Protein AF-F9UK30-F1 (afdb_monomer_lite)

Secondary structure (DSSP, 8-state):
---TTTTPPP-PPPPPPP---HHHH--TTS--EE-HHHHHH--BPPPEE-TTS-EEEEBTTS-SSTTTTEEE-SSSPPPPP-SSSGGGS-EEEETTEEEE--HHHHHHHTT--HHHHHHHHHH-SS-HHHHHHHHTTSPPHHHHHHHHHHHHHHH-

Structure (mmCIF, N/CA/C/O backbone):
data_AF-F9UK30-F1
#
_entry.id   AF-F9UK30-F1
#
loop_
_atom_site.group_PDB
_atom_site.id
_atom_site.type_symbol
_atom_site.label_atom_id
_atom_site.label_alt_id
_atom_site.label_comp_id
_atom_site.label_asym_id
_atom_site.label_entity_id
_atom_site.label_seq_id
_atom_site.pdbx_PDB_ins_code
_atom_site.Cartn_x
_atom_site.Cartn_y
_atom_site.Cartn_z
_atom_site.occupancy
_atom_site.B_iso_or_equiv
_atom_site.auth_seq_id
_atom_site.auth_comp_id
_atom_site.auth_asym_id
_atom_site.auth_atom_id
_atom_site.pdbx_PDB_model_num
ATOM 1 N N . MET A 1 1 ? -4.281 5.664 34.915 1.00 53.97 1 MET A N 1
ATOM 2 C CA . MET A 1 1 ? -4.904 5.349 33.613 1.00 53.97 1 MET A CA 1
ATOM 3 C C . MET A 1 1 ? -6.395 5.571 33.790 1.00 53.97 1 MET A C 1
ATOM 5 O O . MET A 1 1 ? -6.953 4.974 34.699 1.00 53.97 1 MET A O 1
ATOM 9 N N . VAL A 1 2 ? -7.003 6.488 33.038 1.00 64.12 2 VAL A N 1
ATOM 10 C CA . VAL A 1 2 ? -8.456 6.719 33.085 1.00 64.12 2 VAL A CA 1
ATOM 11 C C . VAL A 1 2 ? -9.062 5.928 31.931 1.00 64.12 2 VAL A C 1
ATOM 13 O O . VAL A 1 2 ? -8.672 6.141 30.787 1.00 64.12 2 VAL A O 1
ATOM 16 N N . SER A 1 3 ? -9.949 4.982 32.238 1.00 79.06 3 SER A N 1
ATOM 17 C CA . SER A 1 3 ? -10.703 4.219 31.240 1.00 79.06 3 SER A CA 1
ATOM 18 C C . SER A 1 3 ? -12.109 4.797 31.146 1.00 79.06 3 SER A C 1
ATOM 20 O O . SER A 1 3 ? -12.822 4.804 32.146 1.00 79.06 3 SER A O 1
ATOM 22 N N . ILE A 1 4 ? -12.512 5.250 29.955 1.00 79.75 4 ILE A N 1
ATOM 23 C CA . ILE A 1 4 ? -13.893 5.694 29.680 1.00 79.75 4 ILE A CA 1
ATOM 24 C C . ILE A 1 4 ? -14.875 4.520 29.837 1.00 79.75 4 ILE A C 1
ATOM 26 O O . ILE A 1 4 ? -16.025 4.708 30.219 1.00 79.75 4 ILE A O 1
ATOM 30 N N . LEU A 1 5 ? -14.412 3.292 29.597 1.00 83.06 5 LEU A N 1
ATOM 31 C CA . LEU A 1 5 ? -15.255 2.100 29.643 1.00 83.06 5 LEU A CA 1
ATOM 32 C C . LEU A 1 5 ? -15.505 1.588 31.071 1.00 83.06 5 LEU A C 1
ATOM 34 O O . LEU A 1 5 ? -16.491 0.886 31.286 1.00 83.06 5 LEU A O 1
ATOM 38 N N . GLY A 1 6 ? -14.658 1.931 32.050 1.00 84.75 6 GLY A N 1
ATOM 39 C CA . GLY A 1 6 ? -14.724 1.341 33.393 1.00 84.75 6 GLY A CA 1
ATOM 40 C C . GLY A 1 6 ? -14.707 -0.192 33.323 1.00 84.75 6 GLY A C 1
ATOM 41 O O . GLY A 1 6 ? -13.788 -0.760 32.734 1.00 84.75 6 GLY A O 1
ATOM 42 N N . ASP A 1 7 ? -15.755 -0.828 33.858 1.00 85.25 7 ASP A N 1
ATOM 43 C CA . ASP A 1 7 ? -15.955 -2.287 33.846 1.00 85.25 7 ASP A CA 1
ATOM 44 C C . ASP A 1 7 ? -16.776 -2.793 32.640 1.00 85.25 7 ASP A C 1
ATOM 46 O O . ASP A 1 7 ? -17.068 -3.987 32.528 1.00 85.25 7 ASP A O 1
ATOM 50 N N . LYS A 1 8 ? -17.197 -1.906 31.726 1.00 84.88 8 LYS A N 1
ATOM 51 C CA . LYS A 1 8 ? -17.986 -2.291 30.549 1.00 84.88 8 LYS A CA 1
ATOM 52 C C . LYS A 1 8 ? -17.101 -2.984 29.512 1.00 84.88 8 LYS A C 1
ATOM 54 O O . LYS A 1 8 ? -16.005 -2.527 29.196 1.00 84.88 8 LYS A O 1
ATOM 59 N N . THR A 1 9 ? -17.620 -4.054 28.913 1.00 87.19 9 THR A N 1
ATOM 60 C CA . THR A 1 9 ? -16.993 -4.676 27.739 1.00 87.19 9 THR A CA 1
ATOM 61 C C . THR A 1 9 ? -17.321 -3.846 26.497 1.00 87.19 9 THR A C 1
ATOM 63 O O . THR A 1 9 ? -18.478 -3.479 26.285 1.00 87.19 9 THR A O 1
ATOM 66 N N . PHE A 1 10 ? -16.308 -3.531 25.686 1.00 89.94 10 PHE A N 1
ATOM 67 C CA . PHE A 1 10 ? -16.510 -2.856 24.405 1.00 89.94 10 PHE A CA 1
ATOM 68 C C . PHE A 1 10 ? -16.875 -3.874 23.331 1.00 89.94 10 PHE A C 1
ATOM 70 O O . PHE A 1 10 ? -16.088 -4.768 23.011 1.00 89.94 10 PHE A O 1
ATOM 77 N N . GLU A 1 11 ? -18.060 -3.723 22.755 1.00 91.38 11 GLU A N 1
ATOM 78 C CA . GLU A 1 11 ? -18.443 -4.494 21.583 1.00 91.38 11 GLU A CA 1
ATOM 79 C C . GLU A 1 11 ? -17.907 -3.802 20.334 1.00 91.38 11 GLU A C 1
ATOM 81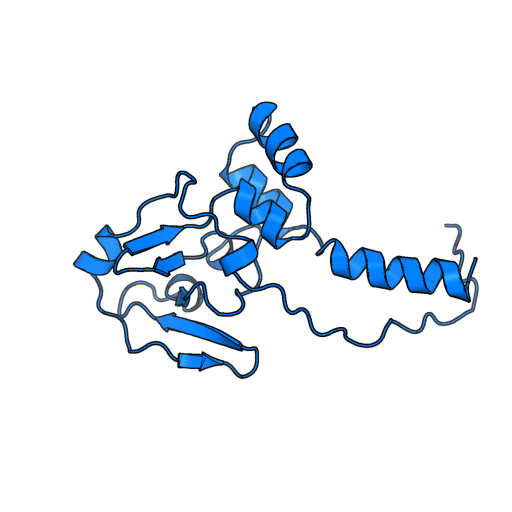 O O . GLU A 1 11 ? -18.353 -2.713 19.983 1.00 91.38 11 GLU A O 1
ATOM 86 N N . PHE A 1 12 ? -16.981 -4.432 19.616 1.00 90.88 12 PHE A N 1
ATOM 87 C CA . PHE A 1 12 ? -16.458 -3.860 18.374 1.00 90.88 12 PHE A CA 1
ATOM 88 C C . PHE A 1 12 ? -17.563 -3.675 17.317 1.00 90.88 12 PHE A C 1
ATOM 90 O O . PHE A 1 12 ? -18.558 -4.413 17.317 1.00 90.88 12 PHE A O 1
ATOM 97 N N . PRO A 1 13 ? -17.430 -2.681 16.418 1.00 91.00 13 PRO A N 1
ATOM 98 C CA . PRO A 1 13 ? -18.357 -2.526 15.306 1.00 91.00 13 PRO A CA 1
ATOM 99 C C . PRO A 1 13 ? -18.335 -3.769 14.408 1.00 91.00 13 PRO A C 1
ATOM 101 O O . PRO A 1 13 ? -17.312 -4.446 14.269 1.00 91.00 13 PRO A O 1
ATOM 104 N N . GLN A 1 14 ? -19.478 -4.068 13.789 1.00 88.31 14 GLN A N 1
ATOM 105 C CA . GLN A 1 14 ? -19.558 -5.118 12.776 1.00 88.31 14 GLN A CA 1
ATOM 106 C C . GLN A 1 14 ? -18.665 -4.767 11.585 1.00 88.31 14 GLN A C 1
ATOM 108 O O . GLN A 1 14 ? -18.430 -3.597 11.281 1.00 88.31 14 GLN A O 1
ATOM 113 N N . GLN A 1 15 ? -18.161 -5.793 10.902 1.00 83.38 15 GLN A N 1
ATOM 114 C CA . GLN A 1 15 ? -17.301 -5.591 9.746 1.00 83.38 15 GLN A CA 1
ATOM 115 C C . GLN A 1 15 ? -18.061 -4.852 8.636 1.00 83.38 15 GLN A C 1
ATOM 117 O O . GLN A 1 15 ? -18.986 -5.398 8.034 1.00 83.38 15 GLN A O 1
ATOM 122 N N . ASN A 1 16 ? -17.604 -3.646 8.307 1.00 76.12 16 ASN A N 1
ATOM 123 C CA . ASN A 1 16 ? -18.056 -2.930 7.122 1.00 76.12 16 ASN A CA 1
ATOM 124 C C . ASN A 1 16 ? -17.287 -3.432 5.895 1.00 76.12 16 ASN A C 1
ATOM 126 O O . ASN A 1 16 ? -16.064 -3.599 5.930 1.00 76.12 16 ASN A O 1
ATOM 130 N N . LYS A 1 17 ? -17.999 -3.682 4.792 1.00 72.00 17 LYS A N 1
ATOM 131 C CA . LYS A 1 17 ? -17.341 -3.886 3.499 1.00 72.00 17 LYS A CA 1
ATOM 132 C C . LYS A 1 17 ? -16.855 -2.530 3.002 1.00 72.00 17 LYS A C 1
ATOM 134 O O . LYS A 1 17 ? -17.637 -1.591 2.932 1.00 72.00 17 LYS A O 1
ATOM 139 N N . THR A 1 18 ? -15.570 -2.442 2.674 1.00 73.88 18 THR A N 1
ATOM 140 C CA . THR A 1 18 ? -15.033 -1.289 1.952 1.00 73.88 18 THR A CA 1
ATOM 141 C C . THR A 1 18 ? -15.183 -1.523 0.457 1.00 73.88 18 THR A C 1
ATOM 143 O O . THR A 1 18 ? -14.796 -2.578 -0.049 1.00 73.88 18 THR A O 1
ATOM 146 N N . ASP A 1 19 ? -15.726 -0.543 -0.255 1.00 74.75 19 ASP A N 1
ATOM 147 C CA . ASP A 1 19 ? -15.771 -0.555 -1.718 1.00 74.75 19 ASP A CA 1
ATOM 148 C C . ASP A 1 19 ? -14.551 0.142 -2.339 1.00 74.75 19 ASP A C 1
ATOM 150 O O . ASP A 1 19 ? -14.410 0.131 -3.561 1.00 74.75 19 ASP A O 1
ATOM 154 N N . LYS A 1 20 ? -13.637 0.674 -1.507 1.00 82.25 20 LYS A N 1
ATOM 155 C CA . LYS A 1 20 ? -12.450 1.426 -1.932 1.00 82.25 20 LYS A CA 1
ATOM 156 C C . LYS A 1 20 ? -11.516 0.526 -2.731 1.00 82.25 20 LYS A C 1
ATOM 158 O O . LYS A 1 20 ? -10.799 -0.322 -2.185 1.00 82.25 20 LYS A O 1
ATOM 163 N N . LYS A 1 21 ? -11.527 0.697 -4.048 1.00 88.12 21 LYS A N 1
ATOM 164 C CA . LYS A 1 21 ? -10.630 -0.028 -4.954 1.00 88.12 21 LYS A CA 1
ATOM 165 C C . LYS A 1 21 ? -9.305 0.701 -5.089 1.00 88.12 21 LYS A C 1
ATOM 167 O O . LYS A 1 21 ? -9.207 1.912 -4.909 1.00 88.12 21 LYS A O 1
ATOM 172 N N . LEU A 1 22 ? -8.275 -0.033 -5.507 1.00 93.25 22 LEU A N 1
ATOM 173 C CA . LEU A 1 22 ? -6.976 0.554 -5.837 1.00 93.25 22 LEU A CA 1
ATOM 174 C C . LEU A 1 22 ? -7.071 1.654 -6.909 1.00 93.25 22 LEU A C 1
ATOM 176 O O . LEU A 1 22 ? -6.244 2.556 -6.904 1.00 93.25 22 LEU A O 1
ATOM 180 N N . THR A 1 23 ? -8.079 1.626 -7.785 1.00 93.69 23 THR A N 1
ATOM 181 C CA . THR A 1 23 ? -8.357 2.686 -8.771 1.00 93.69 23 THR A CA 1
ATOM 182 C C . THR A 1 23 ? -8.690 4.047 -8.164 1.00 93.69 23 THR A C 1
ATOM 184 O O . THR A 1 23 ? -8.526 5.050 -8.845 1.00 93.69 23 THR A O 1
ATOM 187 N N . GLU A 1 24 ? -9.168 4.098 -6.921 1.00 92.56 24 GLU A N 1
ATOM 188 C CA . GLU A 1 24 ? -9.442 5.360 -6.216 1.00 92.56 24 GLU A CA 1
ATOM 189 C C . GLU A 1 24 ? -8.192 5.917 -5.523 1.00 92.56 24 GLU A C 1
ATOM 191 O O . GLU A 1 24 ? -8.133 7.097 -5.193 1.00 92.56 24 GLU A O 1
ATOM 196 N N . ILE A 1 25 ? -7.186 5.065 -5.303 1.00 94.12 25 ILE A N 1
ATOM 197 C CA . ILE A 1 25 ? -5.957 5.399 -4.576 1.00 94.12 25 ILE A CA 1
ATOM 198 C C . ILE A 1 25 ? -4.812 5.692 -5.548 1.00 94.12 25 ILE A C 1
ATOM 200 O O . ILE A 1 25 ? -4.063 6.646 -5.357 1.00 94.12 25 ILE A O 1
ATOM 204 N N . ILE A 1 26 ? -4.667 4.864 -6.583 1.00 95.44 26 ILE A N 1
ATOM 205 C CA . ILE A 1 26 ? -3.578 4.946 -7.553 1.00 95.44 26 ILE A CA 1
ATOM 206 C C . ILE A 1 26 ? -3.936 5.965 -8.624 1.00 95.44 26 ILE A C 1
ATOM 208 O O . ILE A 1 26 ? -4.854 5.756 -9.420 1.00 95.44 26 ILE A O 1
ATOM 212 N N . ASN A 1 27 ? -3.156 7.038 -8.695 1.00 95.00 27 ASN A N 1
ATOM 213 C CA . ASN A 1 27 ? -3.326 8.072 -9.703 1.00 95.00 27 ASN A CA 1
ATOM 214 C C . ASN A 1 27 ? -2.218 7.952 -10.745 1.00 95.00 27 ASN A C 1
ATOM 216 O O . ASN A 1 27 ? -1.084 8.351 -10.503 1.00 95.00 27 ASN A O 1
ATOM 220 N N . LEU A 1 28 ? -2.567 7.453 -11.932 1.00 93.31 28 LEU A N 1
ATOM 221 C CA . LEU A 1 28 ? -1.628 7.219 -13.037 1.00 93.31 28 LEU A CA 1
ATOM 222 C C . LEU A 1 28 ? -0.961 8.494 -13.587 1.00 93.31 28 LEU A C 1
ATOM 224 O O . LEU A 1 28 ? -0.037 8.386 -14.385 1.00 93.31 28 LEU A O 1
ATOM 228 N N . ASN A 1 29 ? -1.410 9.685 -13.178 1.00 93.06 29 ASN A N 1
ATOM 229 C CA . ASN A 1 29 ? -0.749 10.950 -13.512 1.00 93.06 29 ASN A CA 1
ATOM 230 C C . ASN A 1 29 ? 0.388 11.307 -12.540 1.00 93.06 29 ASN A C 1
ATOM 232 O O . ASN A 1 29 ? 1.096 12.288 -12.765 1.00 93.06 29 ASN A O 1
ATOM 236 N N . TYR A 1 30 ? 0.540 10.577 -11.432 1.00 93.19 30 TYR A N 1
ATOM 237 C CA . TYR A 1 30 ? 1.667 10.756 -10.526 1.00 93.19 30 TYR A CA 1
ATOM 238 C C . TYR A 1 30 ? 2.931 10.110 -11.078 1.00 93.19 30 TYR A C 1
ATOM 240 O O . TYR A 1 30 ? 2.894 9.180 -11.876 1.00 93.19 30 TYR A O 1
ATOM 248 N N . GLU A 1 31 ? 4.073 10.617 -10.624 1.00 92.69 31 GLU A N 1
ATOM 249 C CA . GLU A 1 31 ? 5.342 9.958 -10.876 1.00 92.69 31 GLU A CA 1
ATOM 250 C C . GLU A 1 31 ? 5.409 8.672 -10.042 1.00 92.69 31 GLU A C 1
ATOM 252 O O . GLU A 1 31 ? 5.273 8.692 -8.811 1.00 92.69 31 GLU A O 1
ATOM 257 N N . HIS A 1 32 ? 5.618 7.550 -10.726 1.00 95.88 32 HIS A N 1
ATOM 258 C CA . HIS A 1 32 ? 5.860 6.253 -10.109 1.00 95.88 32 HIS A CA 1
ATOM 259 C C . HIS A 1 32 ? 7.248 5.751 -10.453 1.00 95.88 32 HIS A C 1
ATOM 261 O O . HIS A 1 32 ? 7.794 6.012 -11.526 1.00 95.88 32 HIS A O 1
ATOM 267 N N . LYS A 1 33 ? 7.793 4.923 -9.565 1.00 95.75 33 LYS A N 1
ATOM 268 C CA . LYS A 1 33 ? 9.007 4.177 -9.869 1.00 95.75 33 LYS A CA 1
ATOM 269 C C . LYS A 1 33 ? 8.709 3.117 -10.932 1.00 95.75 33 LYS A C 1
ATOM 271 O O . LYS A 1 33 ? 8.011 2.144 -10.637 1.00 95.75 33 LYS A O 1
ATOM 276 N N . ASP A 1 34 ? 9.286 3.281 -12.120 1.00 96.88 34 ASP A N 1
ATOM 277 C CA . ASP A 1 34 ? 9.221 2.303 -13.212 1.00 96.88 34 ASP A CA 1
ATOM 278 C C . ASP A 1 34 ? 9.949 0.999 -12.832 1.00 96.88 34 ASP A C 1
ATOM 280 O O . ASP A 1 34 ? 11.098 1.000 -12.375 1.00 96.88 34 ASP A O 1
ATOM 284 N N . LEU A 1 35 ? 9.266 -0.131 -13.019 1.00 97.81 35 LEU A N 1
ATOM 285 C CA . LEU A 1 35 ? 9.758 -1.484 -12.780 1.00 97.81 35 LEU A CA 1
ATOM 286 C C . LEU A 1 35 ? 9.672 -2.383 -14.025 1.00 97.81 35 LEU A C 1
ATOM 288 O O . LEU A 1 35 ? 9.817 -3.602 -13.918 1.00 97.81 35 LEU A O 1
ATOM 292 N N . ASN A 1 36 ? 9.489 -1.819 -15.218 1.00 97.62 36 ASN A N 1
ATOM 293 C CA . ASN A 1 36 ? 9.374 -2.545 -16.486 1.00 97.62 36 ASN A CA 1
ATOM 294 C C . ASN A 1 36 ? 10.592 -3.419 -16.810 1.00 97.62 36 ASN A C 1
ATOM 296 O O . ASN A 1 36 ? 10.475 -4.414 -17.528 1.00 97.62 36 ASN A O 1
ATOM 300 N N . TYR A 1 37 ? 11.764 -3.113 -16.247 1.00 97.12 37 TYR A N 1
ATOM 301 C CA . TYR A 1 37 ? 12.935 -3.989 -16.340 1.00 97.12 37 TYR A CA 1
ATOM 302 C C . TYR A 1 37 ? 12.664 -5.403 -15.787 1.00 97.12 37 TYR A C 1
ATOM 304 O O . TYR A 1 37 ? 13.277 -6.363 -16.250 1.00 97.12 37 TYR A O 1
ATOM 312 N N . LEU A 1 38 ? 11.733 -5.553 -14.835 1.00 97.19 38 LEU A N 1
ATOM 313 C CA . LEU A 1 38 ? 11.306 -6.857 -14.325 1.00 97.19 38 LEU A CA 1
ATOM 314 C C . LEU A 1 38 ? 10.513 -7.634 -15.373 1.00 97.19 38 LEU A C 1
ATOM 316 O O . LEU A 1 38 ? 10.758 -8.823 -15.535 1.00 97.19 38 LEU A O 1
ATOM 320 N N . LEU A 1 39 ? 9.628 -6.973 -16.124 1.00 96.69 39 LEU A N 1
ATOM 321 C CA . LEU A 1 39 ? 8.845 -7.615 -17.187 1.00 96.69 39 LEU A CA 1
ATOM 322 C C . LEU A 1 39 ? 9.724 -8.084 -18.355 1.00 96.69 39 LEU A C 1
ATOM 324 O O . LEU A 1 39 ? 9.408 -9.069 -19.010 1.00 96.69 39 LEU A O 1
ATOM 328 N N . LYS A 1 40 ? 10.854 -7.405 -18.595 1.00 96.44 40 LYS A N 1
ATOM 329 C CA . LYS A 1 40 ? 11.852 -7.828 -19.593 1.00 96.44 40 LYS A CA 1
ATOM 330 C C . LYS A 1 40 ? 12.628 -9.077 -19.169 1.00 96.44 40 LYS A C 1
ATOM 332 O O . LYS A 1 40 ? 13.164 -9.773 -20.024 1.00 96.44 40 LYS A O 1
ATOM 337 N N . LYS A 1 41 ? 12.739 -9.327 -17.860 1.00 97.38 41 LYS A N 1
ATOM 338 C CA . LYS A 1 41 ? 13.587 -10.384 -17.290 1.00 97.38 41 LYS A CA 1
ATOM 339 C C . LYS A 1 41 ? 12.801 -11.602 -16.802 1.00 97.38 41 LYS A C 1
ATOM 341 O O . LYS A 1 41 ? 13.342 -12.703 -16.814 1.00 97.38 41 LYS A O 1
ATOM 346 N N . TYR A 1 42 ? 11.563 -11.413 -16.357 1.00 97.50 42 TYR A N 1
ATOM 347 C CA . TYR A 1 42 ? 10.767 -12.448 -15.707 1.00 97.50 42 TYR A CA 1
ATOM 348 C C . TYR A 1 42 ? 9.394 -12.570 -16.368 1.00 97.50 42 TYR A C 1
ATOM 350 O O . TYR A 1 42 ? 8.711 -11.571 -16.597 1.00 97.50 42 TYR A O 1
ATOM 358 N N . SER A 1 43 ? 8.972 -13.808 -16.625 1.00 96.88 43 SER A N 1
ATOM 359 C CA . SER A 1 43 ? 7.590 -14.133 -16.977 1.00 96.88 43 SER A CA 1
ATOM 360 C C . SER A 1 43 ? 6.686 -14.033 -15.748 1.00 96.88 43 SER A C 1
ATOM 362 O O . SER A 1 43 ? 7.140 -14.058 -14.602 1.00 96.88 43 SER A O 1
ATOM 364 N N . PHE A 1 44 ? 5.380 -13.941 -15.971 1.00 97.12 44 PHE A N 1
ATOM 365 C CA . PHE A 1 44 ? 4.383 -14.079 -14.916 1.00 97.12 44 PHE A CA 1
ATOM 366 C C . PHE A 1 44 ? 3.188 -14.872 -15.428 1.00 97.12 44 PHE A C 1
ATOM 368 O O . PHE A 1 44 ? 2.878 -14.881 -16.619 1.00 97.12 44 PHE A O 1
ATOM 375 N N . LYS A 1 45 ? 2.511 -15.549 -14.505 1.00 93.94 45 LYS A N 1
ATOM 376 C CA . LYS A 1 45 ? 1.313 -16.338 -14.808 1.00 93.94 45 LYS A CA 1
ATOM 377 C C . LYS A 1 45 ? 0.110 -15.437 -15.115 1.00 93.94 45 LYS A C 1
ATOM 379 O O . LYS A 1 45 ? 0.131 -14.253 -14.774 1.00 93.94 45 LYS A O 1
ATOM 384 N N . PRO A 1 46 ? -0.982 -15.965 -15.685 1.00 97.00 46 PRO A N 1
ATOM 385 C CA . PRO A 1 46 ? -2.240 -15.229 -15.738 1.00 97.00 46 PRO A CA 1
ATOM 386 C C . PRO A 1 46 ? -2.656 -14.714 -14.352 1.00 97.00 46 PRO A C 1
ATOM 388 O O . PRO A 1 46 ? -2.410 -15.360 -13.330 1.00 97.00 46 PRO A O 1
ATOM 391 N N . PHE A 1 47 ? -3.263 -13.528 -14.320 1.00 98.06 47 PHE A N 1
ATOM 392 C CA . PHE A 1 47 ? -3.815 -12.971 -13.087 1.00 98.06 47 PHE A CA 1
ATOM 393 C C . PHE A 1 47 ? -4.972 -13.834 -12.585 1.00 98.06 47 PHE A C 1
ATOM 395 O O . PHE A 1 47 ? -5.769 -14.333 -13.376 1.00 98.06 47 PHE A O 1
ATOM 402 N N . TYR A 1 48 ? -5.076 -13.962 -11.267 1.00 97.19 48 TYR A N 1
ATOM 403 C CA . TYR A 1 48 ? -6.196 -14.611 -10.596 1.00 97.19 48 TYR A CA 1
ATOM 404 C C . TYR A 1 48 ? -6.707 -13.734 -9.453 1.00 97.19 48 TYR A C 1
ATOM 406 O O . TYR A 1 48 ? -5.982 -12.885 -8.924 1.00 97.19 48 TYR A O 1
ATOM 414 N N . GLU A 1 49 ? -7.960 -13.951 -9.068 1.00 97.50 49 GLU A N 1
ATOM 415 C CA . GLU A 1 49 ? -8.604 -13.249 -7.964 1.00 97.50 49 GLU A CA 1
ATOM 416 C C . GLU A 1 49 ? -8.635 -14.133 -6.713 1.00 97.50 49 GLU A C 1
ATOM 418 O O . GLU A 1 49 ? -8.911 -15.331 -6.770 1.00 97.50 49 GLU A O 1
ATOM 423 N N . THR A 1 50 ? -8.291 -13.552 -5.568 1.00 95.88 50 THR A N 1
ATOM 424 C CA . THR A 1 50 ? -8.385 -14.235 -4.271 1.00 95.88 50 THR A CA 1
ATOM 425 C C . THR A 1 50 ? -9.797 -14.126 -3.696 1.00 95.88 50 THR A C 1
ATOM 427 O O . THR A 1 50 ? -10.551 -13.232 -4.062 1.00 95.88 50 THR A O 1
ATOM 430 N N . LYS A 1 51 ? -10.121 -14.941 -2.683 1.00 93.56 51 LYS A N 1
ATOM 431 C CA . LYS A 1 51 ? -11.385 -14.831 -1.925 1.00 93.56 51 LYS A CA 1
ATOM 432 C C . LYS A 1 51 ? -11.657 -13.444 -1.314 1.00 93.56 51 LYS A C 1
ATOM 434 O O . LYS A 1 51 ? -12.796 -13.142 -0.992 1.00 93.56 51 LYS A O 1
ATOM 439 N N . ASN A 1 52 ? -10.614 -12.628 -1.143 1.00 90.31 52 ASN A N 1
ATOM 440 C CA . ASN A 1 52 ? -10.700 -11.277 -0.591 1.00 90.31 52 ASN A CA 1
ATOM 441 C C . ASN A 1 52 ? -10.719 -10.200 -1.694 1.00 90.31 52 ASN A C 1
ATOM 443 O O . ASN A 1 52 ? -10.415 -9.054 -1.399 1.00 90.31 52 ASN A O 1
ATOM 447 N N . GLY A 1 53 ? -10.954 -10.550 -2.966 1.00 92.88 53 GLY A N 1
ATOM 448 C CA . GLY A 1 53 ? -11.046 -9.596 -4.084 1.00 92.88 53 GLY A CA 1
ATOM 449 C C . GLY A 1 53 ? -9.717 -8.964 -4.533 1.00 92.88 53 GLY A C 1
ATOM 450 O O . GLY A 1 53 ? -9.699 -8.025 -5.328 1.00 92.88 53 GLY A O 1
ATOM 451 N N . ILE A 1 54 ? -8.577 -9.459 -4.036 1.00 95.62 54 ILE A N 1
ATOM 452 C CA . ILE A 1 54 ? -7.249 -9.057 -4.528 1.00 95.62 54 ILE A CA 1
ATOM 453 C C . ILE A 1 54 ? -6.969 -9.785 -5.844 1.00 95.62 54 ILE A C 1
ATOM 455 O O . ILE A 1 54 ? -6.920 -11.019 -5.858 1.00 95.62 54 ILE A O 1
ATOM 459 N N . LYS A 1 55 ? -6.712 -9.028 -6.915 1.00 97.25 55 LYS A N 1
ATOM 460 C CA . LYS A 1 55 ? -6.323 -9.537 -8.239 1.00 97.25 55 LYS A CA 1
ATOM 461 C C . LYS A 1 55 ? -4.807 -9.487 -8.395 1.00 97.25 55 LYS A C 1
ATOM 463 O O . LYS A 1 55 ? -4.220 -8.405 -8.442 1.00 97.25 55 LYS A O 1
ATOM 468 N N . LYS A 1 56 ? -4.150 -10.646 -8.467 1.00 97.44 56 LYS A N 1
ATOM 469 C CA . LYS A 1 56 ? -2.681 -10.729 -8.460 1.00 97.44 56 LYS A CA 1
ATOM 470 C C . LYS A 1 56 ? -2.119 -11.807 -9.377 1.00 97.44 56 LYS A C 1
ATOM 472 O O . LYS A 1 56 ? -2.801 -12.758 -9.742 1.00 97.44 56 LYS A O 1
ATOM 477 N N . SER A 1 57 ? -0.848 -11.650 -9.719 1.00 97.69 57 SER A N 1
ATOM 478 C CA . SER A 1 57 ? -0.010 -12.661 -10.361 1.00 97.69 57 SER A CA 1
ATOM 479 C C . SER A 1 57 ? 1.369 -12.683 -9.702 1.00 97.69 57 SER A C 1
ATOM 481 O O . SER A 1 57 ? 1.673 -11.839 -8.860 1.00 97.69 57 SER A O 1
ATOM 483 N N . LYS A 1 58 ? 2.198 -13.667 -10.046 1.00 96.81 58 LYS A N 1
ATOM 484 C CA . LYS A 1 58 ? 3.544 -13.859 -9.509 1.00 96.81 58 LYS A CA 1
ATOM 485 C C . LYS A 1 58 ? 4.570 -13.818 -10.640 1.00 96.81 58 LYS A C 1
ATOM 487 O O . LYS A 1 58 ? 4.425 -14.566 -11.605 1.00 96.81 58 LYS A O 1
ATOM 492 N N . LEU A 1 59 ? 5.606 -12.995 -10.477 1.00 97.56 59 LEU A N 1
ATOM 493 C CA . LEU A 1 59 ? 6.814 -13.031 -11.302 1.00 97.56 59 LEU A CA 1
ATOM 494 C C . LEU A 1 59 ? 7.559 -14.344 -11.034 1.00 97.56 59 LEU A C 1
ATOM 496 O O . LEU A 1 59 ? 7.927 -14.650 -9.894 1.00 97.56 59 LEU A O 1
ATOM 500 N N . GLU A 1 60 ? 7.767 -15.136 -12.075 1.00 97.00 60 GLU A N 1
ATOM 501 C CA . GLU A 1 60 ? 8.450 -16.421 -11.984 1.00 97.00 60 GLU A CA 1
ATOM 502 C C . GLU A 1 60 ? 9.959 -16.214 -11.824 1.00 97.00 60 GLU A C 1
ATOM 504 O O . GLU A 1 60 ? 10.554 -15.353 -12.468 1.00 97.00 60 GLU A O 1
ATOM 509 N N . ASN A 1 61 ? 10.585 -16.991 -10.933 1.00 95.06 61 ASN A N 1
ATOM 510 C CA . ASN A 1 61 ? 12.031 -16.958 -10.663 1.00 95.06 61 ASN A CA 1
ATOM 511 C C . ASN A 1 61 ? 12.607 -15.581 -10.271 1.00 95.06 61 ASN A C 1
ATOM 513 O O . ASN A 1 61 ? 13.815 -15.371 -10.350 1.00 95.06 61 ASN A O 1
ATOM 517 N N . TYR A 1 62 ? 11.766 -14.647 -9.820 1.00 95.81 62 TYR A N 1
ATOM 518 C CA . TYR A 1 62 ? 12.213 -13.315 -9.409 1.00 95.81 62 TYR A CA 1
ATOM 519 C C . TYR A 1 62 ? 12.796 -13.279 -7.988 1.00 95.81 62 TYR A C 1
ATOM 521 O O . TYR A 1 62 ? 13.830 -12.656 -7.760 1.00 95.81 62 TYR A O 1
ATOM 529 N N . SER A 1 63 ? 12.142 -13.935 -7.027 1.00 94.69 63 SER A N 1
ATOM 530 C CA . SER A 1 63 ? 12.579 -13.978 -5.627 1.00 94.69 63 SER A CA 1
ATOM 531 C C . SER A 1 63 ? 12.105 -15.262 -4.951 1.00 94.69 63 SER A C 1
ATOM 533 O O . SER A 1 63 ? 11.006 -15.749 -5.229 1.00 94.69 63 SER A O 1
ATOM 535 N N . SER A 1 64 ? 12.915 -15.789 -4.030 1.00 93.12 64 SER A N 1
ATOM 536 C CA . SER A 1 64 ? 12.514 -16.870 -3.119 1.00 93.12 64 SER A CA 1
ATOM 537 C C . SER A 1 64 ? 11.523 -16.392 -2.051 1.00 93.12 64 SER A C 1
ATOM 539 O O . SER A 1 64 ? 10.788 -17.196 -1.479 1.00 93.12 64 SER A O 1
ATOM 541 N N . PHE A 1 65 ? 11.445 -15.079 -1.809 1.00 93.38 65 PHE A N 1
ATOM 542 C CA . PHE A 1 65 ? 10.483 -14.489 -0.889 1.00 93.38 65 PHE A CA 1
ATOM 543 C C . PHE A 1 65 ? 9.147 -14.250 -1.599 1.00 93.38 65 PHE A C 1
ATOM 545 O O . PHE A 1 65 ? 8.995 -13.316 -2.386 1.00 93.38 65 PHE A O 1
ATOM 552 N N . ASN A 1 66 ? 8.161 -15.108 -1.326 1.00 91.69 66 ASN A N 1
ATOM 553 C CA . ASN A 1 66 ? 6.912 -15.174 -2.094 1.00 91.69 66 ASN A CA 1
ATOM 554 C C . ASN A 1 66 ? 6.180 -13.833 -2.244 1.00 91.69 66 ASN A C 1
ATOM 556 O O . ASN A 1 66 ? 5.703 -13.536 -3.338 1.00 91.69 66 ASN A O 1
ATOM 560 N N . SER A 1 67 ? 6.084 -13.032 -1.179 1.00 92.62 67 SER A N 1
ATOM 561 C CA . SER A 1 67 ? 5.382 -11.744 -1.224 1.00 92.62 67 SER A CA 1
ATOM 562 C C . SER A 1 67 ? 6.109 -10.688 -2.052 1.00 92.62 67 SER A C 1
ATOM 564 O O . SER A 1 67 ? 5.454 -9.835 -2.644 1.00 92.62 67 SER A O 1
ATOM 566 N N . GLU A 1 68 ? 7.438 -10.784 -2.179 1.00 96.19 68 GLU A N 1
ATOM 567 C CA . GLU A 1 68 ? 8.212 -9.900 -3.057 1.00 96.19 68 GLU A CA 1
ATOM 568 C C . GLU A 1 68 ? 7.838 -10.135 -4.517 1.00 96.19 68 GLU A C 1
ATOM 570 O O . GLU A 1 68 ? 7.840 -9.195 -5.299 1.00 96.19 68 GLU A O 1
ATOM 575 N N . ALA A 1 69 ? 7.464 -11.362 -4.885 1.00 96.94 69 ALA A N 1
ATOM 576 C CA . ALA A 1 69 ? 7.205 -11.723 -6.271 1.00 96.94 69 ALA A CA 1
ATOM 577 C C . ALA A 1 69 ? 5.799 -11.424 -6.785 1.00 96.94 69 ALA A C 1
ATOM 579 O O . ALA A 1 69 ? 5.553 -11.605 -7.978 1.00 96.94 69 ALA A O 1
ATOM 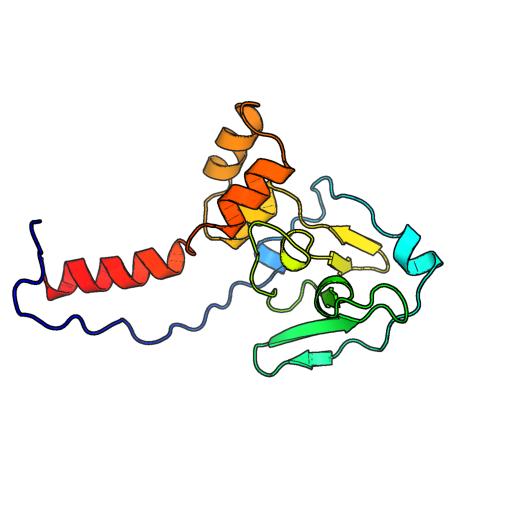580 N N . TYR A 1 70 ? 4.882 -10.963 -5.934 1.00 97.50 70 TYR A N 1
ATOM 581 C CA . TYR A 1 70 ? 3.541 -10.626 -6.393 1.00 97.50 70 TYR A CA 1
ATOM 582 C C . TYR A 1 70 ? 3.487 -9.271 -7.101 1.00 97.50 70 TYR A C 1
ATOM 584 O O . TYR A 1 70 ? 4.115 -8.294 -6.687 1.00 97.50 70 TYR A O 1
ATOM 592 N N . ILE A 1 71 ? 2.674 -9.236 -8.150 1.00 97.94 71 ILE A N 1
ATOM 593 C CA . ILE A 1 71 ? 2.235 -8.042 -8.867 1.00 97.94 71 ILE A CA 1
ATOM 594 C C . ILE A 1 71 ? 0.706 -8.002 -8.834 1.00 97.94 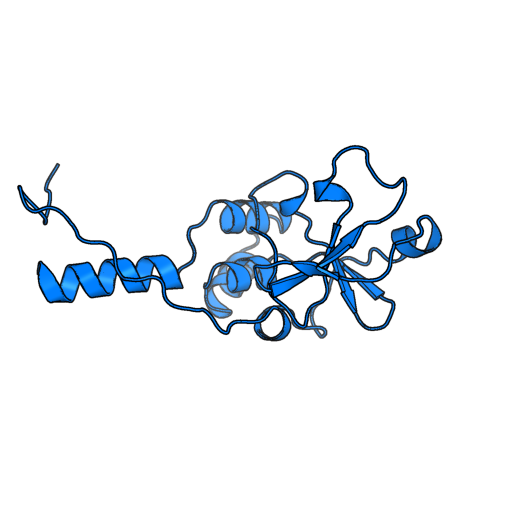71 ILE A C 1
ATOM 596 O O . ILE A 1 71 ? 0.054 -9.047 -8.885 1.00 97.94 71 ILE A O 1
ATOM 600 N N . TYR A 1 72 ? 0.131 -6.810 -8.737 1.00 97.94 72 TYR A N 1
ATOM 601 C CA . TYR A 1 72 ? -1.295 -6.615 -8.478 1.00 97.94 72 TYR A CA 1
ATOM 602 C C . TYR A 1 72 ? -1.950 -5.816 -9.603 1.00 97.94 72 TYR A C 1
ATOM 604 O O . TYR A 1 72 ? -1.323 -4.935 -10.191 1.00 97.94 72 TYR A O 1
ATOM 612 N N . LYS A 1 73 ? -3.211 -6.116 -9.911 1.00 97.00 73 LYS A N 1
ATOM 613 C CA . LYS A 1 73 ? -4.036 -5.247 -10.756 1.00 97.00 73 LYS A CA 1
ATOM 614 C C . LYS A 1 73 ? -4.669 -4.151 -9.905 1.00 97.00 73 LYS A C 1
ATOM 616 O O . LYS A 1 73 ? -4.945 -4.363 -8.729 1.00 97.00 73 LYS A O 1
ATOM 621 N N . ILE A 1 74 ? -4.927 -3.005 -10.525 1.00 95.69 74 ILE A N 1
ATOM 622 C CA . ILE A 1 74 ? -5.520 -1.841 -9.853 1.00 95.69 74 ILE A CA 1
ATOM 623 C C . ILE A 1 74 ? -7.059 -1.887 -9.794 1.00 95.69 74 ILE A C 1
ATOM 625 O O . ILE A 1 74 ? -7.674 -1.097 -9.096 1.00 95.69 74 ILE A O 1
ATOM 629 N N . ASP A 1 75 ? -7.707 -2.815 -10.501 1.00 93.38 75 ASP A N 1
ATOM 630 C CA . ASP A 1 75 ? -9.171 -2.971 -10.558 1.00 93.38 75 ASP A CA 1
ATOM 631 C C . ASP A 1 75 ? -9.725 -3.928 -9.479 1.00 93.38 75 ASP A C 1
ATOM 633 O O . ASP A 1 75 ? -10.805 -4.511 -9.633 1.00 93.38 75 ASP A O 1
ATOM 637 N N . GLY A 1 76 ? -8.968 -4.121 -8.398 1.00 92.31 76 GLY A N 1
ATOM 638 C CA . GLY A 1 76 ? -9.334 -4.914 -7.226 1.00 92.31 76 GLY A CA 1
ATOM 639 C C . GLY A 1 76 ? -8.784 -4.294 -5.941 1.00 92.31 76 GLY A C 1
ATOM 640 O O . GLY A 1 76 ? -8.349 -3.139 -5.935 1.00 92.31 76 GLY A O 1
ATOM 641 N N . TYR A 1 77 ? -8.790 -5.065 -4.855 1.00 93.81 77 TYR A N 1
ATOM 642 C CA . TYR A 1 77 ? -8.176 -4.645 -3.593 1.00 93.81 77 TYR A CA 1
ATOM 643 C C . TYR A 1 77 ? -6.663 -4.886 -3.588 1.00 93.81 77 TYR A C 1
ATOM 645 O O . TYR A 1 77 ? -6.151 -5.767 -4.286 1.00 93.81 77 TYR A O 1
ATOM 653 N N . GLY A 1 78 ? -5.944 -4.118 -2.771 1.00 92.75 78 GLY A N 1
ATOM 654 C CA . GLY A 1 78 ? -4.518 -4.321 -2.535 1.00 92.75 78 GLY A CA 1
ATOM 655 C C . GLY A 1 78 ? -4.233 -5.252 -1.348 1.00 92.75 78 GLY A C 1
ATOM 656 O O . GLY A 1 78 ? -5.114 -5.538 -0.536 1.00 92.75 78 GLY A O 1
ATOM 657 N N . PRO A 1 79 ? -2.996 -5.759 -1.224 1.00 95.00 79 PRO A N 1
ATOM 658 C CA . PRO A 1 79 ? -2.537 -6.444 -0.016 1.00 95.00 79 PRO A CA 1
ATOM 659 C C . PRO A 1 79 ? -2.261 -5.446 1.122 1.00 95.00 79 PRO A C 1
ATOM 661 O O . PRO A 1 79 ? -2.156 -4.245 0.902 1.00 95.00 79 PRO A O 1
ATOM 664 N N . THR A 1 80 ? -2.045 -5.928 2.343 1.00 95.38 80 THR A N 1
ATOM 665 C CA . THR A 1 80 ? -1.596 -5.072 3.454 1.00 95.38 80 THR A CA 1
ATOM 666 C C . THR A 1 80 ? -0.294 -4.350 3.103 1.00 95.38 80 THR A C 1
ATOM 668 O O . THR A 1 80 ? 0.679 -5.011 2.733 1.00 95.38 80 THR A O 1
ATOM 671 N N . LEU A 1 81 ? -0.271 -3.023 3.253 1.00 97.12 81 LEU A N 1
ATOM 672 C CA . LEU A 1 81 ? 0.945 -2.214 3.206 1.00 97.12 81 LEU A CA 1
ATOM 673 C C . LEU A 1 81 ? 1.733 -2.444 4.498 1.00 97.12 81 LEU A C 1
ATOM 675 O O . LEU A 1 81 ? 1.175 -2.349 5.585 1.00 97.12 81 LEU A O 1
ATOM 679 N N . THR A 1 82 ? 3.021 -2.752 4.388 1.00 97.00 82 THR A N 1
ATOM 680 C CA . THR A 1 82 ? 3.889 -2.934 5.558 1.00 97.00 82 THR A CA 1
ATOM 681 C C . THR A 1 82 ? 4.930 -1.833 5.616 1.00 97.00 82 THR A C 1
ATOM 683 O O . THR A 1 82 ? 5.365 -1.319 4.587 1.00 97.00 82 THR A O 1
ATOM 686 N N . ALA A 1 83 ? 5.385 -1.500 6.822 1.00 95.62 83 ALA A N 1
ATOM 687 C CA . ALA A 1 83 ? 6.413 -0.481 7.011 1.00 95.62 83 ALA A CA 1
ATOM 688 C C . ALA A 1 83 ? 7.737 -0.810 6.300 1.00 95.62 83 ALA A C 1
ATOM 690 O O . ALA A 1 83 ? 8.460 0.075 5.847 1.00 95.62 83 ALA A O 1
ATOM 691 N N . SER A 1 84 ? 8.070 -2.096 6.196 1.00 94.94 84 SER A N 1
ATOM 692 C CA . SER A 1 84 ? 9.282 -2.586 5.540 1.00 94.94 84 SER A CA 1
ATOM 693 C C . SER A 1 84 ? 9.039 -3.939 4.864 1.00 94.94 84 SER A C 1
ATOM 695 O O . SER A 1 84 ? 7.936 -4.488 4.905 1.00 94.94 84 SER A O 1
ATOM 697 N N . GLY A 1 85 ? 10.066 -4.493 4.216 1.00 93.94 85 GLY A N 1
ATOM 698 C CA . GLY A 1 85 ? 9.968 -5.786 3.536 1.00 93.94 85 GLY A CA 1
ATOM 699 C C . GLY A 1 85 ? 9.220 -5.705 2.205 1.00 93.94 85 GLY A C 1
ATOM 700 O O . GLY A 1 85 ? 9.138 -4.643 1.596 1.00 93.94 85 GLY A O 1
ATOM 701 N N . ALA A 1 86 ? 8.738 -6.841 1.706 1.00 94.06 86 ALA A N 1
ATOM 702 C CA . ALA A 1 86 ? 8.159 -6.935 0.364 1.00 94.06 86 ALA A CA 1
ATOM 703 C C . ALA A 1 86 ? 6.915 -6.073 0.157 1.00 94.06 86 ALA A C 1
ATOM 705 O O . ALA A 1 86 ? 6.755 -5.431 -0.881 1.00 94.06 86 ALA A O 1
ATOM 706 N N . ASN A 1 87 ? 6.050 -6.032 1.166 1.00 95.75 87 ASN A N 1
ATOM 707 C CA . ASN A 1 87 ? 4.786 -5.326 1.078 1.00 95.75 87 ASN A CA 1
ATOM 708 C C . ASN A 1 87 ? 4.918 -3.808 1.283 1.00 95.75 87 ASN A C 1
ATOM 710 O O . ASN A 1 87 ? 3.938 -3.102 1.096 1.00 95.75 87 ASN A O 1
ATOM 714 N N . SER A 1 88 ? 6.121 -3.291 1.565 1.00 95.94 88 SER A N 1
ATOM 715 C CA . SER A 1 88 ? 6.422 -1.855 1.463 1.00 95.94 88 SER A CA 1
ATOM 716 C C . SER A 1 88 ? 6.747 -1.427 0.021 1.00 95.94 88 SER A C 1
ATOM 718 O O . SER A 1 88 ? 6.999 -0.256 -0.241 1.00 95.94 88 SER A O 1
ATOM 720 N N . ARG A 1 89 ? 6.825 -2.386 -0.915 1.00 95.62 89 ARG A N 1
ATOM 721 C CA . ARG A 1 89 ? 7.121 -2.200 -2.346 1.00 95.62 89 ARG A CA 1
ATOM 722 C C . ARG A 1 89 ? 6.046 -2.888 -3.178 1.00 95.62 89 ARG A C 1
ATOM 724 O O . ARG A 1 89 ? 6.326 -3.826 -3.934 1.00 95.62 89 ARG A O 1
ATOM 731 N N . LEU A 1 90 ? 4.800 -2.463 -2.984 1.00 97.50 90 LEU A N 1
ATOM 732 C CA . LEU A 1 90 ? 3.676 -2.982 -3.758 1.00 97.50 90 LEU A CA 1
ATOM 733 C C . LEU A 1 90 ? 3.856 -2.625 -5.233 1.00 97.50 90 LEU A C 1
ATOM 735 O O . LEU A 1 90 ? 4.145 -1.479 -5.568 1.00 97.50 90 LEU A O 1
ATOM 739 N N . LYS A 1 91 ? 3.731 -3.643 -6.089 1.00 97.88 91 LYS A N 1
ATOM 740 C CA . LYS A 1 91 ? 3.987 -3.575 -7.530 1.00 97.88 91 LYS A CA 1
ATOM 741 C C . LYS A 1 91 ? 2.674 -3.703 -8.282 1.00 97.88 91 LYS A C 1
ATOM 743 O O . LYS A 1 91 ? 2.001 -4.726 -8.153 1.00 97.88 91 LYS A O 1
ATOM 748 N N . PHE A 1 92 ? 2.333 -2.703 -9.077 1.00 97.94 92 PHE A N 1
ATOM 749 C CA . PHE A 1 92 ? 1.079 -2.644 -9.811 1.00 97.94 92 PHE A CA 1
ATOM 750 C C . PHE A 1 92 ? 1.312 -2.786 -11.307 1.00 97.94 92 PHE A C 1
ATOM 752 O O . PHE A 1 92 ? 2.210 -2.165 -11.868 1.00 97.94 92 PHE A O 1
ATOM 759 N N . PHE A 1 93 ? 0.505 -3.638 -11.937 1.00 97.56 93 PHE A N 1
ATOM 760 C CA . PHE A 1 93 ? 0.544 -3.912 -13.365 1.00 97.56 93 PHE A CA 1
ATOM 761 C C . PHE A 1 93 ? -0.683 -3.308 -14.051 1.00 97.56 93 PHE A C 1
ATOM 763 O O . PHE A 1 93 ? -1.817 -3.741 -13.815 1.00 97.56 93 PHE A O 1
ATOM 770 N N . HIS A 1 94 ? -0.461 -2.343 -14.938 1.00 96.25 94 HIS A N 1
ATOM 771 C CA . HIS A 1 94 ? -1.512 -1.653 -15.681 1.00 96.25 94 HIS A CA 1
ATOM 772 C C . HIS A 1 94 ? -1.038 -1.327 -17.102 1.00 96.25 94 HIS A C 1
ATOM 774 O O . HIS A 1 94 ? 0.060 -0.813 -17.276 1.00 96.25 94 HIS A O 1
ATOM 780 N N . ASN A 1 95 ? -1.846 -1.639 -18.123 1.00 94.19 95 ASN A N 1
ATOM 781 C CA . ASN A 1 95 ? -1.536 -1.391 -19.542 1.00 94.19 95 ASN A CA 1
ATOM 782 C C . ASN A 1 95 ? -0.106 -1.793 -19.960 1.00 94.19 95 ASN A C 1
ATOM 784 O O . ASN A 1 95 ? 0.612 -1.009 -20.569 1.00 94.19 95 ASN A O 1
ATOM 788 N N . ASN A 1 96 ? 0.309 -3.017 -19.609 1.00 94.75 96 ASN A N 1
ATOM 789 C CA . ASN A 1 96 ? 1.654 -3.566 -19.856 1.00 94.75 96 ASN A CA 1
ATOM 790 C C . ASN A 1 96 ? 2.815 -2.827 -19.173 1.00 94.75 96 ASN A C 1
ATOM 792 O O . ASN A 1 96 ? 3.969 -3.130 -19.460 1.00 94.75 96 ASN A O 1
ATOM 796 N N . ASN A 1 97 ? 2.521 -1.931 -18.233 1.00 96.50 97 ASN A N 1
ATOM 797 C CA . ASN A 1 97 ? 3.511 -1.272 -17.398 1.00 96.50 97 ASN A CA 1
ATOM 798 C C . ASN A 1 97 ? 3.478 -1.826 -15.976 1.00 96.50 97 ASN A C 1
ATOM 800 O O . ASN A 1 97 ? 2.405 -2.088 -15.425 1.00 96.50 97 ASN A O 1
ATOM 804 N N . LEU A 1 98 ? 4.659 -1.983 -15.382 1.00 98.19 98 LEU A N 1
ATOM 805 C CA . LEU A 1 98 ? 4.843 -2.351 -13.985 1.00 98.19 98 LEU A CA 1
ATOM 806 C C . LEU A 1 98 ? 5.492 -1.193 -13.231 1.00 98.19 98 LEU A C 1
ATOM 808 O O . LEU A 1 98 ? 6.560 -0.728 -13.616 1.00 98.19 98 LEU A O 1
ATOM 812 N N . PHE A 1 99 ? 4.885 -0.778 -12.126 1.00 98.06 99 PHE A N 1
ATOM 813 C CA . PHE A 1 99 ? 5.384 0.323 -11.304 1.00 98.06 99 PHE A CA 1
ATOM 814 C C . PHE A 1 99 ? 5.172 0.056 -9.813 1.00 98.06 99 PHE A C 1
ATOM 816 O O . PHE A 1 99 ? 4.404 -0.832 -9.437 1.00 98.06 99 PHE A O 1
ATOM 823 N N . ALA A 1 100 ? 5.878 0.793 -8.953 1.00 97.50 100 ALA A N 1
ATOM 824 C CA . ALA A 1 100 ? 5.646 0.760 -7.509 1.00 97.50 100 ALA A CA 1
ATOM 825 C C . ALA A 1 100 ? 4.738 1.903 -7.048 1.00 97.50 100 ALA A C 1
ATOM 827 O O . ALA A 1 100 ? 4.830 3.013 -7.573 1.00 97.50 100 ALA A O 1
ATOM 828 N N . MET A 1 101 ? 3.931 1.631 -6.021 1.00 96.62 101 MET A N 1
ATOM 829 C CA . MET A 1 101 ? 3.182 2.660 -5.293 1.00 96.62 101 MET A CA 1
ATOM 830 C C . MET A 1 101 ? 4.121 3.725 -4.728 1.00 96.62 101 MET A C 1
ATOM 832 O O . MET A 1 101 ? 5.159 3.378 -4.156 1.00 96.62 101 MET A O 1
ATOM 836 N N . ASN A 1 102 ? 3.742 4.995 -4.839 1.00 97.00 102 ASN A N 1
ATOM 837 C CA . ASN A 1 102 ? 4.519 6.090 -4.257 1.00 97.00 102 ASN A CA 1
ATOM 838 C C . ASN A 1 102 ? 4.068 6.423 -2.820 1.00 97.00 102 ASN A C 1
ATOM 840 O O . ASN A 1 102 ? 3.103 5.862 -2.287 1.00 97.00 102 ASN A O 1
ATOM 844 N N . ALA A 1 103 ? 4.779 7.342 -2.162 1.00 97.25 103 ALA A N 1
ATOM 845 C CA . ALA A 1 103 ? 4.446 7.733 -0.788 1.00 97.25 103 ALA A CA 1
ATOM 846 C C . ALA A 1 103 ? 3.074 8.404 -0.623 1.00 97.25 103 ALA A C 1
ATOM 848 O O . ALA A 1 103 ? 2.435 8.186 0.402 1.00 97.25 103 ALA A O 1
ATOM 849 N N . ILE A 1 104 ? 2.617 9.206 -1.591 1.00 97.75 104 ILE A N 1
ATOM 850 C CA . ILE A 1 104 ? 1.308 9.875 -1.494 1.00 97.75 104 ILE A CA 1
ATOM 851 C C . ILE A 1 104 ? 0.201 8.826 -1.519 1.00 97.75 104 ILE A C 1
ATOM 853 O O . ILE A 1 104 ? -0.648 8.791 -0.634 1.00 97.75 104 ILE A O 1
ATOM 857 N N . GLU A 1 105 ? 0.269 7.916 -2.484 1.00 97.69 105 GLU A N 1
ATOM 858 C CA . GLU A 1 105 ? -0.670 6.804 -2.607 1.00 97.69 105 GLU A CA 1
ATOM 859 C C . GLU A 1 105 ? -0.633 5.902 -1.374 1.00 97.69 105 GLU A C 1
ATOM 861 O O . GLU A 1 105 ? -1.675 5.428 -0.949 1.00 97.69 105 GLU A O 1
ATOM 866 N N . SER A 1 106 ? 0.531 5.722 -0.743 1.00 97.62 106 SER A N 1
ATOM 867 C CA . SER A 1 106 ? 0.654 4.949 0.500 1.00 97.62 106 SER A CA 1
ATOM 868 C C . SER A 1 106 ? -0.101 5.579 1.679 1.00 97.62 106 SER A C 1
ATOM 870 O O . SER A 1 106 ? -0.633 4.847 2.506 1.00 97.62 106 SER A O 1
ATOM 872 N N . TYR A 1 107 ? -0.182 6.911 1.762 1.00 97.88 107 TYR A N 1
ATOM 873 C CA . TYR A 1 107 ? -1.003 7.601 2.768 1.00 97.88 107 TYR A CA 1
ATOM 874 C C . TYR A 1 107 ? -2.497 7.442 2.463 1.00 97.88 107 TYR A C 1
ATOM 876 O O . TYR A 1 107 ? -3.257 7.021 3.333 1.00 97.88 107 TYR A O 1
ATOM 884 N N . LEU A 1 108 ? -2.898 7.673 1.208 1.00 96.75 108 LEU A N 1
ATOM 885 C CA . LEU A 1 108 ? -4.280 7.460 0.754 1.00 96.75 108 LEU A CA 1
ATOM 886 C C . LEU A 1 108 ? -4.736 6.003 0.964 1.00 96.75 108 LEU A C 1
ATOM 888 O O . LEU A 1 108 ? -5.888 5.738 1.318 1.00 96.75 108 LEU A O 1
ATOM 892 N N . TYR A 1 109 ? -3.814 5.052 0.787 1.00 96.44 109 TYR A N 1
ATOM 893 C CA . TYR A 1 109 ? -4.021 3.625 1.027 1.00 96.44 109 TYR A CA 1
ATOM 894 C C . TYR A 1 109 ? -4.380 3.318 2.484 1.00 96.44 109 TYR A C 1
ATOM 896 O O . TYR A 1 109 ? -5.123 2.379 2.749 1.00 96.44 109 TYR A O 1
ATOM 904 N N . MET A 1 110 ? -3.879 4.128 3.418 1.00 96.44 110 MET A N 1
ATOM 905 C CA . MET A 1 110 ? -4.147 4.019 4.853 1.00 96.44 110 MET A CA 1
ATOM 906 C C . MET A 1 110 ? -5.295 4.926 5.318 1.00 96.44 110 MET A C 1
ATOM 908 O O . MET A 1 110 ? -5.523 5.041 6.518 1.00 96.44 110 MET A O 1
ATOM 912 N N . GLY A 1 111 ? -6.015 5.560 4.390 1.00 95.25 111 GLY A N 1
ATOM 913 C CA . GLY A 1 111 ? -7.192 6.373 4.700 1.00 95.25 111 GLY A CA 1
ATOM 914 C C . GLY A 1 111 ? -6.912 7.833 5.037 1.00 95.25 111 GLY A C 1
ATOM 915 O O . GLY A 1 111 ? -7.846 8.551 5.358 1.00 95.25 111 GLY A O 1
ATOM 916 N N . PHE A 1 112 ? -5.660 8.288 4.951 1.00 96.88 112 PHE A N 1
ATOM 917 C CA . PHE A 1 112 ? -5.352 9.712 5.104 1.00 96.88 112 PHE A CA 1
ATOM 918 C C . PHE A 1 112 ? -5.829 10.515 3.897 1.00 96.88 112 PHE A C 1
ATOM 920 O O . PHE A 1 112 ? -5.895 9.996 2.777 1.00 96.88 112 PHE A O 1
ATOM 927 N N . ASP A 1 113 ? -6.052 11.808 4.112 1.00 96.12 113 ASP A N 1
ATOM 928 C CA . ASP A 1 113 ? -6.388 12.725 3.037 1.00 96.12 113 ASP A CA 1
ATOM 929 C C . ASP A 1 113 ? -5.167 13.075 2.181 1.00 96.12 113 ASP A C 1
ATOM 931 O O . ASP A 1 113 ? -4.006 13.048 2.607 1.00 96.12 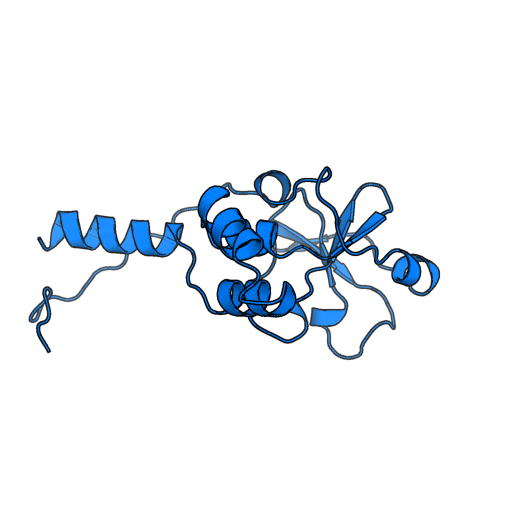113 ASP A O 1
ATOM 935 N N . LEU A 1 114 ? -5.432 13.494 0.940 1.00 96.56 114 LEU A N 1
ATOM 936 C CA . LEU A 1 114 ? -4.385 13.954 0.026 1.00 96.56 114 LEU A CA 1
ATOM 937 C C . LEU A 1 114 ? -3.589 15.129 0.611 1.00 96.56 114 LEU A C 1
ATOM 939 O O . LEU A 1 114 ? -2.384 15.236 0.373 1.00 96.56 114 LEU A O 1
ATOM 943 N N . ASN A 1 115 ? -4.254 16.018 1.350 1.00 97.62 115 ASN A N 1
ATOM 944 C CA . ASN A 1 115 ? -3.606 17.180 1.950 1.00 97.62 115 ASN A CA 1
ATOM 945 C C . ASN A 1 115 ? -2.615 16.771 3.045 1.00 97.62 115 ASN A C 1
ATOM 947 O O . ASN A 1 115 ? -1.502 17.293 3.045 1.00 97.62 115 ASN A O 1
ATOM 951 N N . ASP A 1 116 ? -2.952 15.793 3.889 1.00 96.94 116 ASP A N 1
ATOM 952 C CA . ASP A 1 116 ? -2.033 15.268 4.907 1.00 96.94 116 ASP A CA 1
ATOM 953 C C . ASP A 1 116 ? -0.760 14.721 4.255 1.00 96.94 116 ASP A C 1
ATOM 955 O O . ASP A 1 116 ? 0.362 15.076 4.625 1.00 96.94 116 ASP A O 1
ATOM 959 N N . ALA A 1 117 ? -0.933 13.911 3.207 1.00 97.19 117 ALA A N 1
ATOM 960 C CA . ALA A 1 117 ? 0.176 13.328 2.464 1.00 97.19 117 ALA A CA 1
ATOM 961 C C . ALA A 1 117 ? 1.071 14.402 1.814 1.00 97.19 117 ALA A C 1
ATOM 963 O O . ALA A 1 117 ? 2.303 14.290 1.830 1.00 97.19 117 ALA A O 1
ATOM 964 N N . LYS A 1 118 ? 0.462 15.456 1.250 1.00 97.19 118 LYS A N 1
ATOM 965 C CA . LYS A 1 118 ? 1.179 16.583 0.634 1.00 97.19 118 LYS A CA 1
ATOM 966 C C . LYS A 1 118 ? 1.963 17.391 1.656 1.00 97.19 118 LYS A C 1
ATOM 968 O O . LYS A 1 118 ? 3.140 17.632 1.415 1.00 97.19 118 LYS A O 1
ATOM 973 N N . ILE A 1 119 ? 1.366 17.730 2.799 1.00 97.88 119 ILE A N 1
ATOM 974 C CA . ILE A 1 119 ? 2.041 18.468 3.878 1.00 97.88 119 ILE A CA 1
ATOM 975 C C . ILE A 1 119 ? 3.311 17.726 4.307 1.00 97.88 119 ILE A C 1
ATOM 977 O O . ILE A 1 119 ? 4.390 18.318 4.382 1.00 97.88 119 ILE A O 1
ATOM 981 N N . VAL A 1 120 ? 3.218 16.408 4.518 1.00 97.62 120 VAL A N 1
ATOM 982 C CA . VAL A 1 120 ? 4.385 15.592 4.880 1.00 97.62 120 VAL A CA 1
ATOM 983 C C . VAL A 1 120 ? 5.434 15.599 3.762 1.00 97.62 120 VAL A C 1
ATOM 985 O O . VAL A 1 120 ? 6.614 15.813 4.045 1.00 97.62 120 VAL A O 1
ATOM 988 N N . LYS A 1 121 ? 5.034 15.416 2.496 1.00 96.69 121 LYS A N 1
ATOM 989 C CA . LYS A 1 121 ? 5.962 15.420 1.349 1.00 96.69 121 LYS A CA 1
ATOM 990 C C . LYS A 1 121 ? 6.671 16.767 1.175 1.00 96.69 121 LYS A C 1
ATOM 992 O O . LYS A 1 121 ? 7.879 16.806 0.945 1.00 96.69 121 LYS A O 1
ATOM 997 N N . GLU A 1 122 ? 5.934 17.866 1.294 1.00 97.25 122 GLU A N 1
ATOM 998 C CA . GLU A 1 122 ? 6.426 19.236 1.116 1.00 97.25 122 GLU A CA 1
ATOM 999 C C . GLU A 1 122 ? 7.325 19.691 2.268 1.00 97.25 122 GLU A C 1
ATOM 1001 O O . GLU A 1 122 ? 8.236 20.489 2.043 1.00 97.25 122 GLU A O 1
ATOM 1006 N N . SER A 1 123 ? 7.147 19.123 3.468 1.00 97.31 123 SER A N 1
ATOM 1007 C CA . SER A 1 123 ? 8.015 19.392 4.621 1.00 97.31 123 SER A CA 1
ATOM 1008 C C . SER A 1 123 ? 9.485 19.043 4.367 1.00 97.31 123 SER A C 1
ATOM 1010 O O . SER A 1 123 ? 10.371 19.614 4.998 1.00 97.31 123 SER A O 1
ATOM 1012 N N . LYS A 1 124 ? 9.753 18.084 3.464 1.00 96.12 124 LYS A N 1
ATOM 1013 C CA . LYS A 1 124 ? 11.088 17.527 3.174 1.00 96.12 124 LYS A CA 1
ATOM 1014 C C . LYS A 1 124 ? 11.841 17.016 4.417 1.00 96.12 124 LYS A C 1
ATOM 1016 O O . LYS A 1 124 ? 13.049 16.801 4.349 1.00 96.12 124 LYS A O 1
ATOM 1021 N N . LEU A 1 125 ? 11.145 16.786 5.536 1.00 97.62 125 LEU A N 1
ATOM 1022 C CA . LEU A 1 125 ? 11.742 16.305 6.788 1.00 97.62 125 LEU A CA 1
ATOM 1023 C C . LEU A 1 125 ? 12.050 14.805 6.749 1.00 97.62 125 LEU A C 1
ATOM 1025 O O . LEU A 1 125 ? 12.974 14.340 7.414 1.00 97.62 125 LEU A O 1
ATOM 1029 N N . ILE A 1 126 ? 11.278 14.042 5.972 1.00 96.88 126 ILE A N 1
ATOM 1030 C CA . ILE A 1 126 ? 11.452 12.599 5.804 1.00 96.88 126 ILE A CA 1
ATOM 1031 C C . ILE A 1 126 ? 11.474 12.220 4.324 1.00 96.88 126 ILE A C 1
ATOM 1033 O O . ILE A 1 126 ? 10.832 12.849 3.486 1.00 96.88 126 ILE A O 1
ATOM 1037 N N . THR A 1 127 ? 12.232 11.175 3.997 1.00 96.75 127 THR A N 1
ATOM 1038 C CA . THR A 1 127 ? 12.325 10.652 2.629 1.00 96.75 127 THR A CA 1
ATOM 1039 C C . THR A 1 127 ? 11.061 9.895 2.232 1.00 96.75 127 THR A C 1
ATOM 1041 O O . THR A 1 127 ? 10.306 9.436 3.089 1.00 96.75 127 THR A O 1
ATOM 1044 N N . GLU A 1 128 ? 10.869 9.660 0.932 1.00 95.81 128 GLU A N 1
ATOM 1045 C CA . GLU A 1 128 ? 9.734 8.881 0.422 1.00 95.81 128 GLU A CA 1
ATOM 1046 C C . GLU A 1 128 ? 9.636 7.492 1.075 1.00 95.81 128 GLU A C 1
ATOM 1048 O O . GLU A 1 128 ? 8.577 7.073 1.534 1.00 95.81 128 GLU A O 1
ATOM 1053 N N . SER A 1 129 ? 10.765 6.792 1.218 1.00 96.44 129 SER A N 1
ATOM 1054 C CA . SER A 1 129 ? 10.788 5.492 1.894 1.00 96.44 129 SER A CA 1
ATOM 1055 C C . SER A 1 129 ? 10.391 5.587 3.368 1.00 96.44 129 SER A C 1
ATOM 1057 O O . SER A 1 129 ? 9.797 4.652 3.898 1.00 96.44 129 SER A O 1
ATOM 1059 N N . LYS A 1 130 ? 10.699 6.703 4.043 1.00 98.06 130 LYS A N 1
ATOM 1060 C CA . LYS A 1 130 ? 10.274 6.938 5.427 1.00 98.06 130 LYS A CA 1
ATOM 1061 C C . LYS A 1 130 ? 8.801 7.325 5.525 1.00 98.06 130 LYS A C 1
ATOM 1063 O O . LYS A 1 130 ? 8.160 6.889 6.471 1.00 98.06 130 LYS A O 1
ATOM 1068 N N . MET A 1 131 ? 8.248 8.026 4.538 1.00 98.19 131 MET A N 1
ATOM 1069 C CA . MET A 1 131 ? 6.801 8.240 4.435 1.00 98.19 131 MET A CA 1
ATOM 1070 C C . MET A 1 131 ? 6.046 6.913 4.276 1.00 98.19 131 MET A C 1
ATOM 1072 O O . MET A 1 131 ? 5.080 6.661 4.988 1.00 98.19 131 MET A O 1
ATOM 1076 N N . ILE A 1 132 ? 6.509 6.026 3.389 1.00 98.12 132 ILE A N 1
ATOM 1077 C CA . ILE A 1 132 ? 5.915 4.688 3.229 1.00 98.12 132 ILE A CA 1
ATOM 1078 C C . ILE A 1 132 ? 6.049 3.885 4.531 1.00 98.12 132 ILE A C 1
ATOM 1080 O O . ILE A 1 132 ? 5.110 3.209 4.941 1.00 98.12 132 ILE A O 1
ATOM 1084 N N . PHE A 1 133 ? 7.194 3.991 5.214 1.00 98.31 133 PHE A N 1
ATOM 1085 C CA . PHE A 1 133 ? 7.417 3.340 6.504 1.00 98.31 133 PHE A CA 1
ATOM 1086 C C . PHE A 1 133 ? 6.426 3.805 7.581 1.00 98.31 133 PHE A C 1
ATOM 1088 O O . PHE A 1 133 ? 5.934 2.975 8.345 1.00 98.31 133 PHE A O 1
ATOM 1095 N N . THR A 1 134 ? 6.124 5.105 7.663 1.00 97.94 134 THR A N 1
ATOM 1096 C CA . THR A 1 134 ? 5.138 5.618 8.628 1.00 97.94 134 THR A CA 1
ATOM 1097 C C . THR A 1 134 ? 3.723 5.203 8.247 1.00 97.94 134 THR A C 1
ATOM 1099 O O . THR A 1 134 ? 2.991 4.741 9.114 1.00 97.94 134 THR A O 1
ATOM 1102 N N . ALA A 1 135 ? 3.363 5.269 6.961 1.00 97.62 135 ALA A N 1
ATOM 1103 C CA . ALA A 1 135 ? 2.063 4.804 6.480 1.00 97.62 135 ALA A CA 1
ATOM 1104 C C . ALA A 1 135 ? 1.853 3.309 6.783 1.00 97.62 135 ALA A C 1
ATOM 1106 O O . ALA A 1 135 ? 0.853 2.932 7.380 1.00 97.62 135 ALA A O 1
ATOM 1107 N N . GLY A 1 136 ? 2.834 2.455 6.480 1.00 97.12 136 GLY A N 1
ATOM 1108 C CA . GLY A 1 136 ? 2.753 1.014 6.734 1.00 97.12 136 GLY A CA 1
ATOM 1109 C C . GLY A 1 136 ? 2.810 0.591 8.210 1.00 97.12 136 GLY A C 1
ATOM 1110 O O . GLY A 1 136 ? 2.600 -0.585 8.492 1.00 97.12 136 GLY A O 1
ATOM 1111 N N . ASN A 1 137 ? 3.116 1.505 9.139 1.00 97.38 137 ASN A N 1
ATOM 1112 C CA . ASN A 1 137 ? 2.959 1.306 10.590 1.00 97.38 137 ASN A CA 1
ATOM 1113 C C . ASN A 1 137 ? 1.669 1.941 11.136 1.00 97.38 137 ASN A C 1
ATOM 1115 O O . ASN A 1 137 ? 1.387 1.811 12.326 1.00 97.38 137 ASN A O 1
ATOM 1119 N N . SER A 1 138 ? 0.919 2.661 10.300 1.00 96.88 138 SER A N 1
ATOM 1120 C CA . SER A 1 138 ? -0.336 3.290 10.695 1.00 96.88 138 SER A CA 1
ATOM 1121 C C . SER A 1 138 ? -1.460 2.260 10.806 1.00 96.88 138 SER A C 1
ATOM 1123 O O . SER A 1 138 ? -1.359 1.118 10.357 1.00 96.88 138 SER A O 1
ATOM 1125 N N . ILE A 1 139 ? -2.571 2.703 11.378 1.00 95.19 139 ILE A N 1
ATOM 1126 C CA . ILE A 1 139 ? -3.866 2.029 11.314 1.00 95.19 139 ILE A CA 1
ATOM 1127 C C . ILE A 1 139 ? -4.683 2.737 10.225 1.00 95.19 139 ILE A C 1
ATOM 1129 O O . ILE A 1 139 ? -4.492 3.935 10.014 1.00 95.19 139 ILE A O 1
ATOM 1133 N N . SER A 1 140 ? -5.544 2.005 9.509 1.00 93.44 140 SER A N 1
ATOM 1134 C CA . SER A 1 140 ? -6.471 2.622 8.548 1.00 93.44 140 SER A CA 1
ATOM 1135 C C . SER A 1 140 ? -7.392 3.600 9.280 1.00 93.44 140 SER A C 1
ATOM 1137 O O . SER A 1 140 ? -7.991 3.236 10.296 1.00 93.44 140 SER A O 1
ATOM 1139 N N . VAL A 1 141 ? -7.472 4.834 8.777 1.00 94.56 141 VAL A N 1
ATOM 1140 C CA . VAL A 1 141 ? -8.280 5.910 9.373 1.00 94.56 141 VAL A CA 1
ATOM 1141 C C . VAL A 1 141 ? -9.737 5.474 9.490 1.00 94.56 141 VAL A C 1
ATOM 1143 O O . VAL A 1 141 ? -10.319 5.568 10.566 1.00 94.56 141 VAL A O 1
ATOM 1146 N N . GLU A 1 142 ? -10.273 4.856 8.440 1.00 92.19 142 GLU A N 1
ATOM 1147 C CA . GLU A 1 142 ? -11.665 4.410 8.371 1.00 92.19 142 GLU A CA 1
ATOM 1148 C C . GLU A 1 142 ? -11.994 3.349 9.445 1.00 92.19 142 GLU A C 1
ATOM 1150 O O . GLU A 1 142 ? -13.114 3.273 9.954 1.00 92.19 142 GLU A O 1
ATOM 1155 N N . VAL A 1 143 ? -11.010 2.528 9.839 1.00 92.25 143 VAL A N 1
ATOM 1156 C CA . VAL A 1 143 ? -11.166 1.558 10.938 1.00 92.25 143 VAL A CA 1
ATOM 1157 C C . VAL A 1 143 ? -11.251 2.269 12.289 1.00 92.25 143 VAL A C 1
ATOM 1159 O O . VAL A 1 143 ? -12.075 1.897 13.125 1.00 92.25 143 VAL A O 1
ATOM 1162 N N . LEU A 1 144 ? -10.407 3.280 12.516 1.00 94.62 144 LEU A N 1
ATOM 1163 C CA . LEU A 1 144 ? -10.430 4.059 13.755 1.00 94.62 144 LEU A CA 1
ATOM 1164 C C . LEU A 1 144 ? -11.714 4.881 13.873 1.00 94.62 144 LEU A C 1
ATOM 1166 O O . LEU A 1 144 ? -12.310 4.900 14.947 1.00 94.62 144 LEU A O 1
ATOM 1170 N N . GLU A 1 145 ? -12.173 5.490 12.780 1.00 94.12 145 GLU A N 1
ATOM 1171 C CA . GLU A 1 145 ? -13.443 6.218 12.722 1.00 94.12 145 GLU A CA 1
ATOM 1172 C C . GLU A 1 145 ? -14.616 5.336 13.151 1.00 94.12 145 GLU A C 1
ATOM 1174 O O . GLU A 1 145 ? -15.368 5.720 14.042 1.00 94.12 145 GLU A O 1
ATOM 1179 N N . ALA A 1 146 ? -14.725 4.116 12.613 1.00 93.06 146 ALA A N 1
ATOM 1180 C CA . ALA A 1 146 ? -15.798 3.192 12.980 1.00 93.06 146 ALA A CA 1
ATOM 1181 C C . 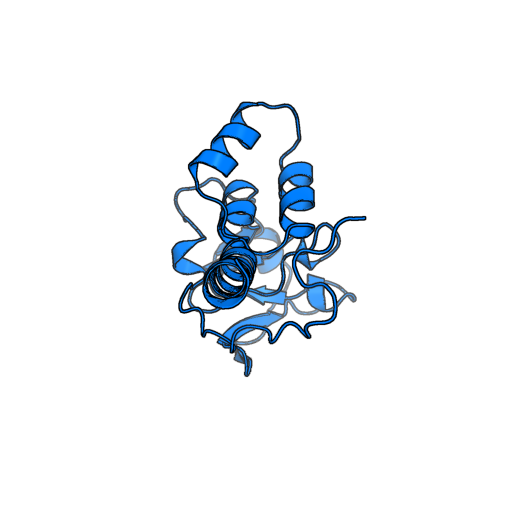ALA A 1 146 ? -15.755 2.780 14.465 1.00 93.06 146 ALA A C 1
ATOM 1183 O O . ALA A 1 146 ? -16.796 2.650 15.115 1.00 93.06 146 ALA A O 1
ATOM 1184 N N . ILE A 1 147 ? -14.556 2.570 15.022 1.00 93.56 147 ILE A N 1
ATOM 1185 C CA . ILE A 1 147 ? -14.384 2.241 16.445 1.00 93.56 147 ILE A CA 1
ATOM 1186 C C . ILE A 1 147 ? -14.779 3.437 17.319 1.00 93.56 147 ILE A C 1
ATOM 1188 O O . ILE A 1 147 ? -15.519 3.269 18.290 1.00 93.56 147 ILE A O 1
ATOM 1192 N N . PHE A 1 148 ? -14.302 4.637 16.983 1.00 94.06 148 PHE A N 1
ATOM 1193 C CA . PHE A 1 148 ? -14.571 5.844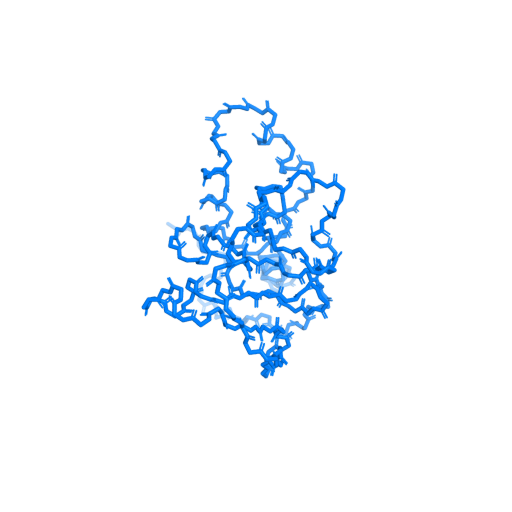 17.760 1.00 94.06 148 PHE A CA 1
ATOM 1194 C C . PHE A 1 148 ? -16.022 6.296 17.656 1.00 94.06 148 PHE A C 1
ATOM 1196 O O . PHE A 1 148 ? -16.590 6.694 18.666 1.00 94.06 148 PHE A O 1
ATOM 1203 N N . GLU A 1 149 ? -16.652 6.176 16.490 1.00 93.56 149 GLU A N 1
ATOM 1204 C CA . GLU A 1 149 ? -18.074 6.465 16.325 1.00 93.56 149 GLU A CA 1
ATOM 1205 C C . GLU A 1 149 ? -18.923 5.587 17.250 1.00 93.56 149 GLU A C 1
ATOM 1207 O O . GLU A 1 149 ? -19.813 6.094 17.935 1.00 93.56 149 GLU A O 1
ATOM 1212 N N . LYS A 1 150 ? -18.616 4.286 17.335 1.00 92.12 150 LYS A N 1
ATOM 1213 C CA . LYS A 1 150 ? -19.305 3.386 18.265 1.00 92.12 150 LYS A CA 1
ATOM 1214 C C . LYS A 1 150 ? -19.048 3.766 19.724 1.00 92.12 150 LYS A C 1
ATOM 1216 O O . LYS A 1 150 ? -19.984 3.825 20.518 1.00 92.12 150 LYS A O 1
ATOM 1221 N N . LEU A 1 151 ? -17.796 4.070 20.069 1.00 91.81 151 LEU A N 1
ATOM 1222 C CA . LEU A 1 151 ? -17.426 4.476 21.424 1.00 91.81 151 LEU A CA 1
ATOM 1223 C C . LEU A 1 151 ? -18.161 5.753 21.857 1.00 91.81 151 LEU A C 1
ATOM 1225 O O . LEU A 1 151 ? -18.700 5.796 22.959 1.00 91.81 151 LEU A O 1
ATOM 1229 N N . ILE A 1 152 ? -18.229 6.762 20.986 1.00 91.75 152 ILE A N 1
ATOM 1230 C CA . ILE A 1 152 ? -18.916 8.027 21.264 1.00 91.75 152 ILE A CA 1
ATOM 1231 C C . ILE A 1 152 ? -20.425 7.810 21.386 1.00 91.75 152 ILE A C 1
ATOM 1233 O O . ILE A 1 152 ? -21.028 8.336 22.304 1.00 91.75 152 ILE A O 1
ATOM 1237 N N . ARG A 1 153 ? -21.050 7.035 20.493 1.00 90.38 153 ARG A N 1
ATOM 1238 C CA . ARG A 1 153 ? -22.513 6.854 20.496 1.00 90.38 153 ARG A CA 1
ATOM 1239 C C . ARG A 1 153 ? -23.039 6.059 21.692 1.00 90.38 153 ARG A C 1
ATOM 1241 O O . ARG A 1 153 ? -24.178 6.274 22.095 1.00 90.38 153 ARG A O 1
ATOM 1248 N N . GLU A 1 154 ? -22.267 5.101 22.197 1.00 89.06 154 GLU A N 1
ATOM 1249 C CA . GLU A 1 154 ? -22.758 4.126 23.184 1.00 89.06 154 GLU A CA 1
ATOM 1250 C C . GLU A 1 154 ? -22.166 4.310 24.590 1.00 89.06 154 GLU A C 1
ATOM 1252 O O . GLU A 1 154 ? -22.719 3.788 25.563 1.00 89.06 154 GLU A O 1
ATOM 1257 N N . TYR A 1 155 ? -21.049 5.032 24.724 1.00 83.06 155 TYR A N 1
ATOM 1258 C CA . TYR A 1 155 ? -20.293 5.091 25.979 1.00 83.06 155 TYR A CA 1
ATOM 1259 C C . TYR A 1 155 ? -19.940 6.508 26.453 1.00 83.06 155 TYR A C 1
ATOM 1261 O O . TYR A 1 155 ? -19.457 6.628 27.583 1.00 83.06 155 TYR A O 1
ATOM 1269 N N . ILE A 1 156 ? -20.187 7.550 25.648 1.00 81.88 156 ILE A N 1
ATOM 1270 C CA . ILE A 1 156 ? -20.007 8.971 26.004 1.00 81.88 156 ILE A CA 1
ATOM 1271 C C . ILE A 1 156 ? -21.357 9.681 25.914 1.00 81.88 156 ILE A C 1
ATOM 1273 O O . ILE A 1 156 ? -21.711 10.357 26.904 1.00 81.88 156 ILE A O 1
#

Sequence (156 aa):
MVSILGDKTFEFPQQNKTDKKLTEIINLNYEHKDLNYLLKKYSFKPFYETKNGIKKSKLENYSSFNSEAYIYKIDGYGPTLTASGANSRLKFFHNNNLFAMNAIESYLYMGFDLNDAKIVKESKLITESKMIFTAGNSISVEVLEAIFEKLIREYI

Radius of gyration: 18.27 Å; chains: 1; bounding box: 36×36×54 Å

Organism: NCBI:txid1037410

Foldseek 3Di:
DDDLQVPHDDDADDDDDDPDFLVNLDDPPDDFAFPLVLVVPWDKDDWDADPQFWTWIFTPPPDPPGLLGIETERRTHDDQQALDDNSLFHWYADPSTITTDWLLSLQVSLQDDSVVSVVVVVVPPDDRSNSSNVSNPDHRPVSVCSRVVSCVVPRD

pLDDT: mean 93.61, std 6.44, range [53.97, 98.31]

InterPro domains:
  IPR001525 C-5 cytosine methyltransferase [PF00145] (8-152)
  IPR029063 S-adenosyl-L-methionine-dependent methyltransferase superfamily [SSF53335] (27-153)